Protein AF-A0A7J7LMX8-F1 (afdb_monomer_lite)

InterPro domains:
  IPR012258 Acyl-CoA oxidase [PTHR10909] (3-71)
  IPR029320 Acyl-coenzyme A oxidase, N-terminal [PF14749] (17-71)
  IPR037069 Acyl-CoA dehydrogenase/oxidase, N-terminal domain superfamily [G3DSA:1.10.540.10] (17-72)

Sequence (72 aa):
MEEVDHLADERSKAQFDVKAMKIVWAGSKQQLDVSEQIARLISSDPGFCKDNRTTLSRKDLFKSTLRKVAHA

Foldseek 3Di:
DDPDDPCVVVVVPDPDPVVVVLCVVLVHPVSSVVVVVVVVVLVPDPLNDCPCVVVDDPVRNVVSVVSSVVVD

Organism: NCBI:txid39325

Structure (mmCIF, N/CA/C/O backbone):
data_AF-A0A7J7LMX8-F1
#
_entry.id   AF-A0A7J7LMX8-F1
#
loop_
_atom_site.group_PDB
_atom_site.id
_atom_site.type_symbol
_atom_site.label_atom_id
_atom_site.label_alt_id
_atom_site.label_comp_id
_atom_site.label_asym_id
_atom_site.label_entity_id
_atom_site.label_seq_id
_atom_site.pdbx_PDB_ins_code
_atom_site.Cartn_x
_atom_site.Cartn_y
_atom_site.Cartn_z
_atom_site.occupancy
_atom_site.B_iso_or_equiv
_atom_site.auth_seq_id
_atom_site.auth_comp_id
_atom_site.auth_asym_id
_atom_site.auth_atom_id
_atom_site.pdbx_PDB_model_num
ATOM 1 N N . MET A 1 1 ? -14.359 -14.567 -10.778 1.00 49.59 1 MET A N 1
ATOM 2 C CA . MET A 1 1 ? -14.251 -15.260 -9.481 1.00 49.59 1 MET A CA 1
ATOM 3 C C . MET A 1 1 ? -14.804 -14.281 -8.470 1.00 49.59 1 MET A C 1
ATOM 5 O O . MET A 1 1 ? -14.344 -13.149 -8.476 1.00 49.59 1 MET A O 1
ATOM 9 N N . GLU A 1 2 ? -15.872 -14.632 -7.760 1.00 68.88 2 GLU A N 1
ATOM 10 C CA . GLU A 1 2 ? -16.448 -13.741 -6.744 1.00 68.88 2 GLU A CA 1
ATOM 11 C C . GLU A 1 2 ? -15.392 -13.467 -5.664 1.00 68.88 2 GLU A C 1
ATOM 13 O O . GLU A 1 2 ? -14.676 -14.385 -5.261 1.00 68.88 2 GLU A O 1
ATOM 18 N N . GLU A 1 3 ? -15.256 -12.212 -5.230 1.00 77.88 3 GLU A N 1
ATOM 19 C CA . GLU A 1 3 ? -14.401 -11.844 -4.095 1.00 77.88 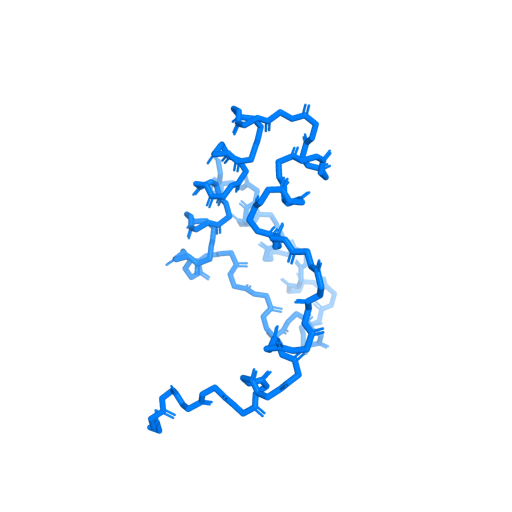3 GLU A CA 1
ATOM 20 C C . GLU A 1 3 ? -15.060 -12.326 -2.798 1.00 77.88 3 GLU A C 1
ATOM 22 O O . GLU A 1 3 ? -15.698 -11.568 -2.070 1.00 77.88 3 GLU A O 1
ATOM 27 N N . VAL A 1 4 ? -14.949 -13.624 -2.527 1.00 90.12 4 VAL A N 1
ATOM 28 C CA . VAL A 1 4 ? -15.398 -14.208 -1.265 1.00 90.12 4 VAL A CA 1
ATOM 29 C C . VAL A 1 4 ? -14.289 -14.035 -0.234 1.00 90.12 4 VAL A C 1
ATOM 31 O O . VAL A 1 4 ? -13.165 -14.507 -0.411 1.00 90.12 4 VAL A O 1
ATOM 34 N N . ASP A 1 5 ? -14.606 -13.362 0.869 1.00 92.62 5 ASP A N 1
ATOM 35 C CA . ASP A 1 5 ? -13.671 -13.194 1.974 1.00 92.62 5 ASP A CA 1
ATOM 36 C C . ASP A 1 5 ? -13.583 -14.464 2.833 1.00 92.62 5 ASP A C 1
ATOM 38 O O . ASP A 1 5 ? -14.261 -14.612 3.849 1.00 92.62 5 ASP A O 1
ATOM 42 N N . HIS A 1 6 ? -12.701 -15.383 2.445 1.00 94.56 6 HIS A N 1
ATOM 43 C CA . HIS A 1 6 ? -12.465 -16.636 3.170 1.00 94.56 6 HIS A CA 1
ATOM 44 C C . HIS A 1 6 ? -11.860 -16.463 4.576 1.00 94.56 6 HIS A C 1
ATOM 46 O O . HIS A 1 6 ? -11.770 -17.435 5.319 1.00 94.56 6 HIS A O 1
ATOM 52 N N . LEU A 1 7 ? -11.426 -15.254 4.951 1.00 95.25 7 LEU A N 1
ATOM 53 C CA . LEU A 1 7 ? -10.848 -14.958 6.267 1.00 95.25 7 LEU A CA 1
ATOM 54 C C . LEU A 1 7 ? -11.824 -14.198 7.184 1.00 95.25 7 LEU A C 1
ATOM 56 O O . LEU A 1 7 ? -11.420 -13.738 8.255 1.00 95.25 7 LEU A O 1
ATOM 60 N N . ALA A 1 8 ? -13.094 -14.059 6.787 1.00 95.19 8 ALA A N 1
ATOM 61 C CA . ALA A 1 8 ? -14.113 -13.352 7.561 1.00 95.19 8 ALA A CA 1
ATOM 62 C C . ALA A 1 8 ? -14.249 -13.897 8.996 1.00 95.19 8 ALA A C 1
ATOM 64 O O . ALA A 1 8 ? -14.228 -13.112 9.946 1.00 95.19 8 ALA A O 1
ATOM 65 N N . ASP A 1 9 ? -14.275 -15.225 9.153 1.00 96.38 9 ASP A N 1
ATOM 66 C CA . ASP A 1 9 ? -14.404 -15.899 10.455 1.00 96.38 9 ASP A CA 1
ATOM 67 C C . ASP A 1 9 ? -13.230 -15.603 11.398 1.00 96.38 9 ASP A C 1
ATOM 69 O O . ASP A 1 9 ? -13.395 -15.521 12.615 1.00 96.38 9 ASP A O 1
ATOM 73 N N . GLU A 1 10 ? -12.023 -15.418 10.858 1.00 97.06 10 GLU A N 1
ATOM 74 C CA . GLU A 1 10 ? -10.864 -15.027 11.663 1.00 97.06 10 GLU A CA 1
ATOM 75 C C . GLU A 1 10 ? -10.937 -13.551 12.059 1.00 97.06 10 GLU A C 1
ATOM 77 O O . GLU A 1 10 ? -10.634 -13.194 13.199 1.00 97.06 10 GLU A O 1
ATOM 82 N N . ARG A 1 11 ? -11.404 -12.678 11.156 1.00 95.25 11 ARG A N 1
ATOM 83 C CA . ARG A 1 11 ? -11.562 -11.246 11.457 1.00 95.25 11 ARG A CA 1
ATOM 84 C C . ARG A 1 11 ? -12.645 -10.985 12.503 1.00 95.25 11 ARG A C 1
ATOM 86 O O . ARG A 1 11 ? -12.483 -10.060 13.298 1.00 95.25 11 ARG A O 1
ATOM 93 N N . SER A 1 12 ? -13.705 -11.795 12.558 1.00 96.06 12 SER A N 1
ATOM 94 C CA . SER A 1 12 ? -14.774 -11.639 13.557 1.00 96.06 12 SER A CA 1
ATOM 95 C C . SER A 1 12 ? -14.349 -11.984 14.984 1.00 96.06 12 SER A C 1
ATOM 97 O O . SER A 1 12 ? -15.016 -11.578 15.930 1.00 96.06 12 SER A O 1
ATOM 99 N N . LYS A 1 13 ? -13.237 -12.707 15.169 1.00 97.75 13 LYS A N 1
ATOM 100 C CA . LYS A 1 13 ? -12.710 -13.050 16.502 1.00 97.75 13 LYS A CA 1
ATOM 101 C C . LYS A 1 13 ? -11.997 -11.878 17.189 1.00 97.75 13 LYS A C 1
ATOM 103 O O . LYS A 1 13 ? -11.601 -12.006 18.346 1.00 97.75 13 LYS A O 1
ATOM 108 N N . ALA A 1 14 ? -11.800 -10.750 16.501 1.00 97.38 14 ALA A N 1
ATOM 109 C CA . ALA A 1 14 ? -11.130 -9.586 17.067 1.00 97.38 14 ALA A CA 1
ATOM 110 C C . ALA A 1 14 ? -11.918 -9.009 18.257 1.00 97.38 14 ALA A C 1
ATOM 112 O O . ALA A 1 14 ? -13.078 -8.629 18.134 1.00 97.38 14 ALA A O 1
ATOM 113 N N . GLN A 1 15 ? -11.258 -8.894 19.411 1.00 98.00 15 GLN A N 1
ATOM 114 C CA . GLN A 1 15 ? -11.831 -8.312 20.635 1.00 98.00 15 GLN A CA 1
ATOM 115 C C . GLN A 1 15 ? -11.612 -6.792 20.739 1.00 98.00 15 GLN A C 1
ATOM 117 O O . GLN A 1 15 ? -11.838 -6.191 21.786 1.00 98.00 15 GLN A O 1
ATOM 122 N N . PHE A 1 16 ? -11.140 -6.162 19.664 1.00 97.12 16 PHE A N 1
ATOM 123 C CA . PHE A 1 16 ? -10.882 -4.729 19.575 1.00 97.12 16 PHE A CA 1
ATOM 124 C C . PHE A 1 16 ? -11.277 -4.213 18.190 1.00 97.12 16 PHE A C 1
ATOM 126 O O . PHE A 1 16 ? -11.295 -4.967 17.215 1.00 97.12 16 PHE A O 1
ATOM 133 N N . ASP A 1 17 ? -11.550 -2.912 18.084 1.00 96.69 17 ASP A N 1
ATOM 134 C CA . ASP A 1 17 ? -11.803 -2.287 16.787 1.00 96.69 17 ASP A CA 1
ATOM 135 C C . ASP A 1 17 ? -10.492 -2.115 16.005 1.00 96.69 17 ASP A C 1
ATOM 137 O O . ASP A 1 17 ? -9.649 -1.263 16.307 1.00 96.69 17 ASP A O 1
ATOM 141 N N . VAL A 1 18 ? -10.336 -2.920 14.955 1.00 97.19 18 VAL A N 1
ATOM 142 C CA . VAL A 1 18 ? -9.185 -2.866 14.049 1.00 97.19 18 VAL A CA 1
ATOM 143 C C . VAL A 1 18 ? -9.063 -1.493 13.373 1.00 97.19 18 VAL A C 1
ATOM 145 O O . VAL A 1 18 ? -7.945 -1.054 13.100 1.00 97.19 18 VAL A O 1
ATOM 148 N N . LYS A 1 19 ? -10.168 -0.771 13.128 1.00 95.62 19 LYS A N 1
ATOM 149 C CA . LYS A 1 19 ? -10.119 0.575 12.526 1.00 95.62 19 LYS A CA 1
ATOM 150 C C . LYS A 1 19 ? -9.494 1.588 13.480 1.00 95.62 19 LYS A C 1
ATOM 152 O O . LYS A 1 19 ? -8.615 2.339 13.062 1.00 95.62 19 LYS A O 1
ATOM 157 N N . ALA A 1 20 ? -9.884 1.572 14.753 1.00 96.00 20 ALA A N 1
ATOM 158 C CA . ALA A 1 20 ? -9.239 2.386 15.780 1.00 96.00 20 ALA A CA 1
ATOM 159 C C . ALA A 1 20 ? -7.751 2.023 15.929 1.00 96.00 20 ALA A C 1
ATOM 161 O O . ALA A 1 20 ? -6.897 2.908 15.990 1.00 96.00 20 ALA A O 1
ATOM 162 N N . MET A 1 21 ? -7.419 0.728 15.888 1.00 97.50 21 MET A N 1
ATOM 163 C CA . MET A 1 21 ? -6.031 0.262 15.974 1.00 97.50 21 MET A CA 1
ATOM 164 C C . MET A 1 21 ? -5.155 0.761 14.814 1.00 97.50 21 MET A C 1
ATOM 166 O O . MET A 1 21 ? -3.998 1.115 15.029 1.00 97.50 21 MET A O 1
ATOM 170 N N . LYS A 1 22 ? -5.690 0.863 13.588 1.00 97.31 22 LYS A N 1
ATOM 171 C CA . LYS A 1 22 ? -4.949 1.431 12.445 1.00 97.31 22 LYS A CA 1
ATOM 172 C C . LYS A 1 22 ? -4.495 2.873 12.685 1.00 97.31 22 LYS A C 1
ATOM 174 O O . LYS A 1 22 ? -3.417 3.246 12.233 1.00 97.31 22 LYS A O 1
ATOM 179 N N . ILE A 1 23 ? -5.294 3.672 13.395 1.00 97.06 23 ILE A N 1
ATOM 180 C CA . ILE A 1 23 ? -4.940 5.057 13.736 1.00 97.06 23 ILE A CA 1
ATOM 181 C C . ILE A 1 23 ? -3.772 5.068 14.725 1.00 97.06 23 ILE A C 1
ATOM 183 O O . ILE A 1 23 ? -2.819 5.819 14.532 1.00 97.06 23 ILE A O 1
ATOM 187 N N . VAL A 1 24 ? -3.826 4.205 15.746 1.00 97.38 24 VAL A N 1
ATOM 188 C CA . VAL A 1 24 ? -2.741 4.044 16.727 1.00 97.38 24 VAL A CA 1
ATOM 189 C C . VAL A 1 24 ? -1.451 3.610 16.032 1.00 97.38 24 VAL A C 1
ATOM 191 O O . VAL A 1 24 ? -0.400 4.193 16.277 1.00 97.38 24 VAL A O 1
ATOM 194 N N . TRP A 1 25 ? -1.537 2.646 15.112 1.00 97.00 25 TRP A N 1
ATOM 195 C CA . TRP A 1 25 ? -0.399 2.182 14.317 1.00 97.00 25 TRP A CA 1
ATOM 196 C C . TRP A 1 25 ? 0.212 3.286 13.448 1.00 97.00 25 TRP A C 1
ATOM 198 O O . TRP A 1 25 ? 1.430 3.433 13.391 1.00 97.00 25 TRP A O 1
ATOM 208 N N . ALA A 1 26 ? -0.628 4.069 12.768 1.00 95.75 26 ALA A N 1
ATOM 209 C CA . ALA A 1 26 ? -0.169 5.157 11.912 1.00 95.75 26 ALA A CA 1
ATOM 210 C C . ALA A 1 26 ? 0.391 6.355 12.700 1.00 95.75 26 ALA A C 1
ATOM 212 O O . ALA A 1 26 ? 1.033 7.213 12.101 1.00 95.75 26 ALA A O 1
ATOM 213 N N . GLY A 1 27 ? 0.136 6.434 14.011 1.00 95.62 27 GLY A N 1
ATOM 214 C CA . GLY A 1 27 ? 0.532 7.535 14.894 1.00 95.62 27 GLY A CA 1
ATOM 215 C C . GLY A 1 27 ? -0.465 8.697 14.928 1.00 95.62 27 GLY A C 1
ATOM 216 O O . GLY A 1 27 ? -0.558 9.408 15.926 1.00 95.62 27 GLY A O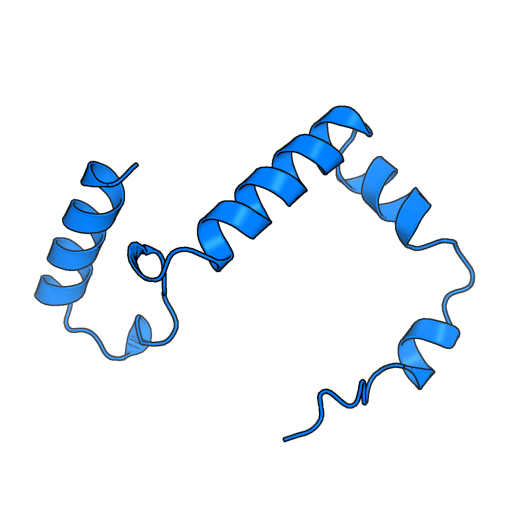 1
ATOM 217 N N . SER A 1 28 ? -1.260 8.877 13.874 1.00 95.81 28 SER A N 1
ATOM 218 C CA . SER A 1 28 ? -2.361 9.839 13.829 1.00 95.81 28 SER A CA 1
ATOM 219 C C . SER A 1 28 ? -3.353 9.492 12.722 1.00 95.81 28 SER A C 1
ATOM 221 O O . SER A 1 28 ? -3.037 8.773 11.771 1.00 95.81 28 SER A O 1
ATOM 223 N N . LYS A 1 29 ? -4.564 10.057 12.807 1.00 96.12 29 LYS A N 1
ATOM 224 C CA . LYS A 1 29 ? -5.577 9.891 11.756 1.00 96.12 29 LYS A CA 1
ATOM 225 C C . LYS A 1 29 ? -5.116 10.498 10.427 1.00 96.12 29 LYS A C 1
ATOM 227 O O . LYS A 1 29 ? -5.255 9.862 9.392 1.00 96.12 29 LYS A O 1
ATOM 232 N N . GLN A 1 30 ? -4.494 11.677 10.469 1.00 97.31 30 GLN A N 1
ATOM 233 C CA . GLN A 1 30 ? -3.971 12.343 9.275 1.00 97.31 30 GLN A CA 1
ATOM 234 C C . GLN A 1 30 ? -2.918 11.487 8.552 1.00 97.31 30 GLN A C 1
ATOM 236 O O . GLN A 1 30 ? -2.949 11.383 7.329 1.00 97.31 30 GLN A O 1
ATOM 241 N N . GLN A 1 31 ? -2.000 10.852 9.290 1.00 96.81 31 GLN A N 1
ATOM 242 C CA . GLN A 1 31 ? -0.996 9.966 8.692 1.00 96.81 31 GLN A CA 1
ATOM 243 C C . GLN A 1 31 ? -1.625 8.720 8.066 1.00 96.81 31 GLN A C 1
ATOM 245 O O . GLN A 1 31 ? -1.191 8.305 6.990 1.00 96.81 31 GLN A O 1
ATOM 250 N N . LEU A 1 32 ? -2.654 8.147 8.700 1.00 97.56 32 LEU A N 1
ATOM 251 C CA . LEU A 1 32 ? -3.391 7.022 8.131 1.00 97.56 32 LEU A CA 1
ATOM 252 C C . LEU A 1 32 ? -4.079 7.421 6.821 1.00 97.56 32 LEU A C 1
ATOM 254 O O . LEU A 1 32 ? -3.899 6.735 5.820 1.00 97.56 32 LEU A O 1
ATOM 258 N N . ASP A 1 33 ? -4.802 8.541 6.814 1.00 97.44 33 ASP A N 1
ATOM 259 C CA . ASP A 1 33 ? -5.567 9.001 5.650 1.00 97.44 33 ASP A CA 1
ATOM 260 C C . ASP A 1 33 ? -4.648 9.270 4.443 1.00 97.44 33 ASP A C 1
ATOM 262 O O . ASP A 1 33 ? -4.913 8.786 3.339 1.00 97.44 33 ASP A O 1
ATOM 266 N N . VAL A 1 34 ? -3.522 9.966 4.659 1.00 97.81 34 VAL A N 1
ATOM 267 C CA . VAL A 1 34 ? -2.523 10.230 3.606 1.00 97.81 34 VAL A CA 1
ATOM 268 C C . VAL A 1 34 ? -1.892 8.927 3.112 1.00 97.81 34 VAL A C 1
ATOM 270 O O . VAL A 1 34 ? -1.797 8.705 1.905 1.00 97.81 34 VAL A O 1
ATOM 273 N N . SER A 1 35 ? -1.488 8.041 4.026 1.00 97.44 35 SER A N 1
ATOM 274 C CA . SER A 1 35 ? -0.876 6.757 3.671 1.00 97.44 35 SER A CA 1
ATOM 275 C C . SER A 1 35 ? -1.833 5.873 2.868 1.00 97.44 35 SER A C 1
ATOM 277 O O . SER A 1 35 ? -1.451 5.338 1.828 1.00 97.44 35 SER A O 1
ATOM 279 N N . GLU A 1 36 ? -3.101 5.770 3.280 1.00 97.00 36 GLU A N 1
ATOM 280 C CA . GLU A 1 36 ? -4.111 5.000 2.552 1.00 97.00 36 GLU A CA 1
ATOM 281 C C . GLU A 1 36 ? -4.417 5.597 1.174 1.00 97.00 36 GLU A C 1
ATOM 283 O O . GLU A 1 36 ? -4.603 4.849 0.212 1.00 97.00 36 GLU A O 1
ATOM 288 N N . GLN A 1 37 ? -4.465 6.927 1.049 1.00 97.31 37 GLN A N 1
ATOM 289 C CA . GLN A 1 37 ? -4.670 7.587 -0.240 1.00 97.31 37 GLN A CA 1
ATOM 290 C C . GLN A 1 37 ? -3.521 7.289 -1.212 1.00 97.31 37 GLN A C 1
ATOM 292 O O . GLN A 1 37 ? -3.777 6.879 -2.346 1.00 97.31 37 GLN A O 1
ATOM 297 N N . ILE A 1 38 ? -2.270 7.442 -0.771 1.00 96.69 38 ILE A N 1
ATOM 298 C CA . ILE A 1 38 ? -1.091 7.154 -1.598 1.00 96.69 38 ILE A CA 1
ATOM 299 C C . ILE A 1 38 ? -0.997 5.657 -1.918 1.00 96.69 38 ILE A C 1
ATOM 301 O O . ILE A 1 38 ? -0.709 5.293 -3.056 1.00 96.69 38 ILE A O 1
ATOM 305 N N . ALA A 1 39 ? -1.305 4.777 -0.961 1.00 96.69 39 ALA A N 1
ATOM 306 C CA . ALA A 1 39 ? -1.331 3.334 -1.192 1.00 96.69 39 ALA A CA 1
ATOM 307 C C . ALA A 1 39 ? -2.360 2.945 -2.265 1.00 96.69 39 ALA A C 1
ATOM 309 O O . ALA A 1 39 ? -2.027 2.184 -3.176 1.00 96.69 39 ALA A O 1
ATOM 310 N N . ARG A 1 40 ? -3.579 3.505 -2.202 1.00 96.50 40 ARG A N 1
ATOM 311 C CA . ARG A 1 40 ? -4.615 3.298 -3.226 1.00 96.50 40 ARG A CA 1
ATOM 312 C C . ARG A 1 40 ? -4.149 3.799 -4.594 1.00 96.50 40 ARG A C 1
ATOM 314 O O . ARG A 1 40 ? -4.242 3.044 -5.560 1.00 96.50 40 ARG A O 1
ATOM 321 N N . LEU A 1 41 ? -3.572 5.002 -4.659 1.00 95.62 41 LEU A N 1
ATOM 322 C CA . LEU A 1 41 ? -3.039 5.582 -5.897 1.00 95.62 41 LEU A CA 1
ATOM 323 C C . LEU A 1 41 ? -1.988 4.668 -6.545 1.00 95.62 41 LEU A C 1
ATOM 325 O O . LEU A 1 41 ? -2.138 4.281 -7.702 1.00 95.62 41 LEU A O 1
ATOM 329 N N . ILE A 1 42 ? -0.979 4.247 -5.777 1.00 95.69 42 ILE A N 1
ATOM 330 C CA . ILE A 1 42 ? 0.086 3.360 -6.265 1.00 95.69 42 ILE A CA 1
ATOM 331 C C . ILE A 1 42 ? -0.480 2.004 -6.705 1.00 95.69 42 ILE A C 1
ATOM 333 O O . ILE A 1 42 ? -0.045 1.468 -7.718 1.00 95.69 42 ILE A O 1
ATOM 337 N N . SER A 1 43 ? -1.445 1.442 -5.967 1.00 95.31 43 SER A N 1
ATOM 338 C CA . SER A 1 43 ? -2.046 0.146 -6.318 1.00 95.31 43 SER A CA 1
ATOM 339 C C . SER A 1 43 ? -2.873 0.189 -7.603 1.00 95.31 43 SER A C 1
ATOM 341 O O . SER A 1 43 ? -2.948 -0.811 -8.311 1.00 95.31 43 SER A O 1
ATOM 343 N N . SER A 1 44 ? -3.475 1.342 -7.909 1.00 94.75 44 SER A N 1
ATOM 344 C CA . SER A 1 44 ? -4.291 1.530 -9.109 1.00 94.75 44 SER A CA 1
ATOM 345 C C . SER A 1 44 ? -3.473 1.770 -10.378 1.00 94.75 44 SER A C 1
ATOM 347 O O . SER A 1 44 ? -4.000 1.595 -11.473 1.00 94.75 44 SER A O 1
ATOM 349 N N . ASP A 1 45 ? -2.200 2.154 -10.248 1.00 95.00 45 ASP A N 1
ATOM 350 C CA . ASP A 1 45 ? -1.327 2.465 -11.376 1.00 95.00 45 ASP A CA 1
ATOM 351 C C . ASP A 1 45 ? -0.514 1.224 -11.812 1.00 95.00 45 ASP A C 1
ATOM 353 O O . ASP A 1 45 ? 0.380 0.765 -11.085 1.00 95.00 45 ASP A O 1
ATOM 357 N N . PRO A 1 46 ? -0.753 0.685 -13.025 1.00 93.50 46 PRO A N 1
ATOM 358 C CA . PRO A 1 46 ? -0.011 -0.463 -13.542 1.00 93.50 46 PRO A CA 1
ATOM 359 C C . PRO A 1 46 ? 1.501 -0.222 -13.649 1.00 93.50 46 PRO A C 1
ATOM 361 O O . PRO A 1 46 ? 2.279 -1.178 -13.586 1.00 93.50 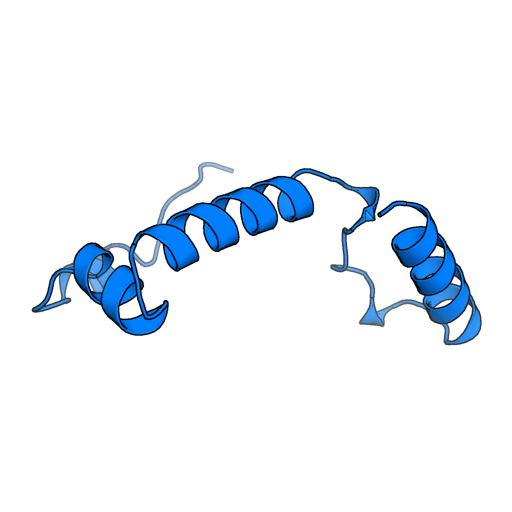46 PRO A O 1
ATOM 364 N N . GLY A 1 47 ? 1.942 1.035 -13.775 1.00 92.44 47 GLY A N 1
ATOM 365 C CA . GLY A 1 47 ? 3.349 1.426 -13.818 1.00 92.44 47 GLY A CA 1
ATOM 366 C C . GLY A 1 47 ? 4.123 1.019 -12.564 1.0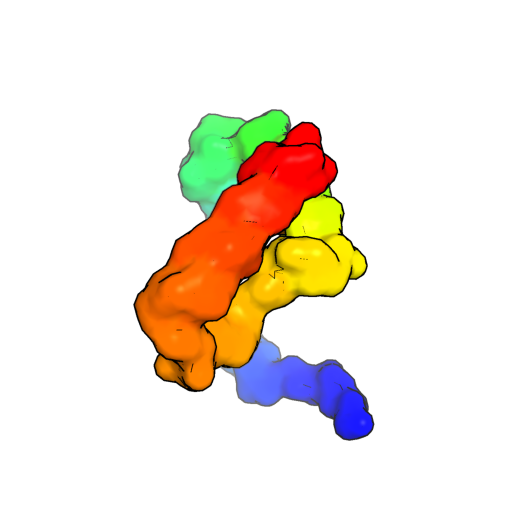0 92.44 47 GLY A C 1
ATOM 367 O O . GLY A 1 47 ? 5.316 0.712 -12.650 1.00 92.44 47 GLY A O 1
ATOM 368 N N . PHE A 1 48 ? 3.452 0.906 -11.413 1.00 94.88 48 PHE A N 1
ATOM 369 C CA . PHE A 1 48 ? 4.064 0.461 -10.162 1.00 94.88 48 PHE A CA 1
ATOM 370 C C . PHE A 1 48 ? 3.923 -1.044 -9.885 1.00 94.88 48 PHE A C 1
ATOM 372 O O . PHE A 1 48 ? 4.593 -1.530 -8.964 1.00 94.88 48 PHE A O 1
ATOM 379 N N . CYS A 1 49 ? 3.194 -1.806 -10.714 1.00 92.94 49 CYS A N 1
ATOM 380 C CA . CYS A 1 49 ? 3.001 -3.255 -10.559 1.00 92.94 49 CYS A CA 1
ATOM 381 C C . CYS A 1 49 ? 4.332 -4.002 -10.354 1.00 92.94 49 CYS A C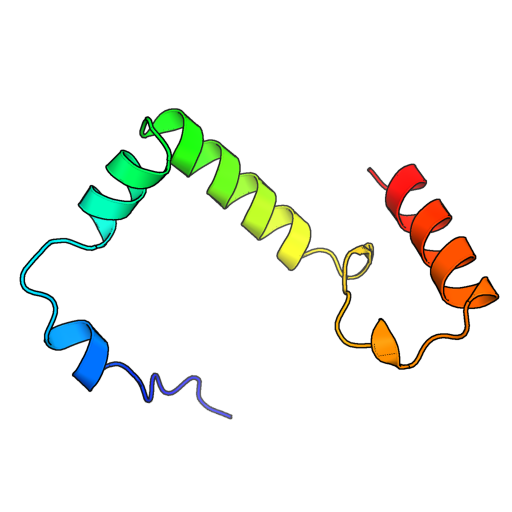 1
ATOM 383 O O . CYS A 1 49 ? 5.347 -3.719 -11.005 1.00 92.94 49 CYS A O 1
ATOM 385 N N . LYS A 1 50 ? 4.360 -4.927 -9.389 1.00 93.69 50 LYS A N 1
ATOM 386 C CA . LYS A 1 50 ? 5.580 -5.622 -8.940 1.00 93.69 50 LYS A CA 1
ATOM 387 C C . LYS A 1 50 ? 5.444 -7.144 -8.873 1.00 93.69 50 LYS A C 1
ATOM 389 O O . LYS A 1 50 ? 6.364 -7.793 -8.381 1.00 93.69 50 LYS A O 1
ATOM 394 N N . ASP A 1 51 ? 4.351 -7.706 -9.374 1.00 93.75 51 ASP A N 1
ATOM 395 C CA . ASP A 1 51 ? 4.028 -9.129 -9.206 1.00 93.75 51 ASP A CA 1
ATOM 396 C C . ASP A 1 51 ? 5.020 -10.043 -9.936 1.00 93.75 51 ASP A C 1
ATOM 398 O O . ASP A 1 51 ? 5.375 -11.110 -9.446 1.00 93.75 51 ASP A O 1
ATOM 402 N N . ASN A 1 52 ? 5.567 -9.582 -11.064 1.00 92.81 52 ASN A N 1
ATOM 403 C CA . ASN A 1 52 ? 6.579 -10.294 -11.848 1.00 92.81 52 ASN A CA 1
ATOM 404 C C . ASN A 1 52 ? 8.028 -9.930 -11.472 1.00 92.81 52 ASN A C 1
ATOM 406 O O . ASN A 1 52 ? 8.964 -10.270 -12.193 1.00 92.81 52 ASN A O 1
ATOM 410 N N . ARG A 1 53 ? 8.263 -9.216 -10.362 1.00 93.62 53 ARG A N 1
ATOM 411 C CA . ARG A 1 53 ? 9.601 -8.699 -10.021 1.00 93.62 53 ARG A CA 1
ATOM 412 C C . ARG A 1 53 ? 10.663 -9.799 -9.927 1.00 93.62 53 ARG A C 1
ATOM 414 O O . ARG A 1 53 ? 11.808 -9.564 -10.303 1.00 93.62 53 ARG A O 1
ATOM 421 N N . THR A 1 54 ? 10.297 -10.970 -9.413 1.00 95.12 54 THR A N 1
ATOM 422 C CA . THR A 1 54 ? 11.205 -12.110 -9.210 1.00 95.12 54 THR A CA 1
ATOM 423 C C . THR A 1 54 ? 11.537 -12.860 -10.499 1.00 95.12 54 THR A C 1
ATOM 425 O O . THR A 1 54 ? 12.499 -13.621 -10.511 1.00 95.12 54 THR A O 1
ATOM 428 N N . THR A 1 55 ? 10.796 -12.631 -11.588 1.00 95.88 55 THR A N 1
ATOM 429 C CA . THR A 1 55 ? 11.037 -13.279 -12.887 1.00 95.88 55 THR A CA 1
ATOM 430 C C . THR A 1 55 ? 11.900 -12.430 -13.825 1.00 95.88 55 THR A C 1
ATOM 432 O O . THR A 1 55 ? 12.249 -12.882 -14.912 1.00 95.88 55 THR A O 1
ATOM 435 N N . LEU A 1 56 ? 12.234 -11.191 -13.444 1.00 96.00 56 LEU A N 1
ATOM 436 C CA . LEU A 1 56 ? 13.034 -10.279 -14.264 1.00 96.00 56 LEU A CA 1
ATOM 437 C C . LEU A 1 56 ? 14.535 -10.535 -14.105 1.00 96.00 56 LEU A C 1
ATOM 439 O O . LEU A 1 56 ? 15.038 -10.746 -13.000 1.00 96.00 56 LEU A O 1
ATOM 443 N N . SER A 1 57 ? 15.281 -10.408 -15.206 1.00 97.38 57 SER A N 1
ATOM 444 C CA . SER A 1 57 ? 16.743 -10.360 -15.149 1.00 97.38 57 SER A CA 1
ATOM 445 C C . SER A 1 57 ? 17.219 -9.102 -14.407 1.00 97.38 57 SER A C 1
ATOM 447 O O . SER A 1 57 ? 16.509 -8.096 -14.322 1.00 97.38 57 SER A O 1
ATOM 449 N N . ARG A 1 58 ? 18.468 -9.097 -13.921 1.00 97.81 58 ARG A N 1
ATOM 450 C CA . ARG A 1 58 ? 19.043 -7.926 -13.229 1.00 97.81 58 ARG A CA 1
ATOM 451 C C . ARG A 1 58 ? 18.981 -6.644 -14.072 1.00 97.81 58 ARG A C 1
ATOM 453 O O . ARG A 1 58 ? 18.698 -5.579 -13.526 1.00 97.81 58 ARG A O 1
ATOM 460 N N . LYS A 1 59 ? 19.245 -6.733 -15.383 1.00 98.06 59 LYS A N 1
ATOM 461 C CA . LYS A 1 59 ? 19.223 -5.572 -16.294 1.00 98.06 59 LYS A CA 1
ATOM 462 C C . LYS A 1 59 ? 17.802 -5.040 -16.482 1.00 98.06 59 LYS A C 1
ATOM 464 O O . LYS A 1 59 ? 17.595 -3.828 -16.430 1.00 98.06 59 LYS A O 1
ATOM 469 N N . ASP A 1 60 ? 16.832 -5.935 -16.636 1.00 97.19 60 ASP A N 1
ATOM 470 C CA . ASP A 1 60 ? 15.430 -5.557 -16.834 1.00 97.19 60 ASP A CA 1
ATOM 471 C C . ASP A 1 60 ? 14.815 -4.979 -15.562 1.00 97.19 60 ASP A C 1
ATOM 473 O O . ASP A 1 60 ? 14.125 -3.961 -15.623 1.00 97.19 60 ASP A O 1
ATOM 477 N N . LEU A 1 61 ? 15.138 -5.555 -14.400 1.00 97.50 61 LEU A N 1
ATOM 478 C CA . LEU A 1 61 ? 14.739 -5.017 -13.102 1.00 97.50 61 LEU A CA 1
ATOM 479 C C . LEU A 1 61 ? 15.302 -3.606 -12.887 1.00 97.50 61 LEU A C 1
ATOM 481 O O . LEU A 1 61 ? 14.578 -2.706 -12.455 1.00 97.50 61 LEU A O 1
ATOM 485 N N . PHE A 1 62 ? 16.574 -3.387 -13.226 1.00 97.75 62 PHE A N 1
ATOM 486 C CA . PHE A 1 62 ? 17.197 -2.069 -13.125 1.00 97.75 62 PHE A CA 1
ATOM 487 C C . PHE A 1 62 ? 16.522 -1.051 -14.057 1.00 97.75 62 PHE A C 1
ATOM 489 O O . PHE A 1 62 ? 16.101 0.013 -13.607 1.00 97.75 62 PHE A O 1
ATOM 496 N N . LYS A 1 63 ? 16.309 -1.404 -15.332 1.00 97.38 63 LYS A N 1
ATOM 497 C CA . LYS A 1 63 ? 15.603 -0.547 -16.300 1.00 97.38 63 LYS A CA 1
ATOM 498 C C . LYS A 1 63 ? 14.155 -0.256 -15.883 1.00 97.38 63 LYS A C 1
ATOM 500 O O . LYS A 1 63 ? 13.670 0.852 -16.101 1.00 97.38 63 LYS A O 1
ATOM 505 N N . SER A 1 64 ? 13.454 -1.234 -15.308 1.00 95.50 64 SER A N 1
ATOM 506 C CA . SER A 1 64 ? 12.109 -1.045 -14.750 1.00 95.50 64 SER A CA 1
ATOM 507 C C . SER A 1 64 ? 12.129 -0.078 -13.565 1.00 95.50 64 SER A C 1
ATOM 509 O O . SER A 1 64 ? 11.289 0.813 -13.501 1.00 95.50 64 SER A O 1
ATOM 511 N N . THR A 1 65 ? 13.126 -0.187 -12.684 1.00 96.19 65 THR A N 1
ATOM 512 C CA . THR A 1 65 ? 13.288 0.715 -11.533 1.00 96.19 65 THR A CA 1
ATOM 513 C C . THR A 1 65 ? 13.485 2.159 -11.989 1.00 96.19 65 THR A C 1
ATOM 515 O O . THR A 1 65 ? 12.781 3.040 -11.508 1.00 96.19 65 THR A O 1
ATOM 518 N N . LEU A 1 66 ? 14.359 2.400 -12.975 1.00 97.12 66 LEU A N 1
ATOM 519 C CA . LEU A 1 66 ? 14.558 3.737 -13.550 1.00 97.12 66 LEU A CA 1
ATOM 520 C C . LEU A 1 66 ? 13.263 4.315 -14.138 1.00 97.12 66 LEU A C 1
ATOM 522 O O . LEU A 1 66 ? 12.966 5.486 -13.930 1.00 97.12 66 LEU A O 1
ATOM 526 N N . ARG A 1 67 ? 12.465 3.486 -14.825 1.00 95.31 67 ARG A N 1
ATOM 527 C CA . ARG A 1 67 ? 11.155 3.902 -15.346 1.00 95.31 67 ARG A CA 1
ATOM 528 C C . ARG A 1 67 ? 10.181 4.296 -14.237 1.00 95.31 67 ARG A C 1
ATOM 530 O O . ARG A 1 67 ? 9.526 5.317 -14.371 1.00 95.31 67 ARG A O 1
ATOM 537 N N . LYS A 1 68 ? 10.107 3.523 -13.148 1.00 95.62 68 LYS A N 1
ATOM 538 C CA . LYS A 1 68 ? 9.220 3.827 -12.011 1.00 95.62 68 LYS A CA 1
ATOM 539 C C . LYS A 1 68 ? 9.616 5.112 -11.290 1.00 95.62 68 LYS A C 1
ATOM 541 O O . LYS A 1 68 ? 8.743 5.872 -10.905 1.00 95.62 68 LYS A O 1
ATOM 546 N N . VAL A 1 69 ? 10.918 5.355 -11.126 1.00 95.50 69 VAL A N 1
ATOM 547 C CA . VAL A 1 69 ? 11.424 6.581 -10.488 1.00 95.50 69 VAL A CA 1
ATOM 548 C C . VAL A 1 69 ? 11.127 7.818 -11.335 1.00 95.50 69 VAL A C 1
ATOM 550 O O . VAL A 1 69 ? 10.816 8.851 -10.771 1.00 95.50 69 VAL A O 1
ATOM 553 N N . ALA A 1 70 ? 11.193 7.716 -12.665 1.00 95.25 70 ALA A N 1
ATOM 554 C CA . ALA A 1 70 ? 10.882 8.831 -13.564 1.00 95.25 70 ALA A CA 1
ATOM 555 C C . ALA A 1 70 ? 9.373 9.085 -13.764 1.00 95.25 70 ALA A C 1
ATOM 557 O O . ALA A 1 70 ? 9.007 10.099 -14.349 1.00 95.25 70 ALA A O 1
ATOM 558 N N . HIS A 1 71 ? 8.517 8.142 -13.360 1.00 90.88 71 HIS A N 1
ATOM 559 C CA . HIS A 1 71 ? 7.056 8.242 -13.473 1.00 90.88 71 HIS A CA 1
ATOM 560 C C . HIS A 1 71 ? 6.415 8.959 -12.276 1.00 90.88 71 HIS A C 1
ATOM 562 O O . HIS A 1 71 ? 5.319 9.495 -12.409 1.00 90.88 71 HIS A O 1
ATOM 568 N N . ALA A 1 72 ? 7.091 8.936 -11.124 1.00 71.06 72 ALA A N 1
ATOM 569 C CA . ALA A 1 72 ? 6.708 9.653 -9.909 1.00 71.06 72 ALA A CA 1
ATOM 570 C C . ALA A 1 72 ? 7.138 11.125 -9.972 1.00 71.06 72 ALA A C 1
ATOM 572 O O . ALA A 1 72 ? 6.383 11.963 -9.432 1.00 71.06 72 ALA A O 1
#

Radius of gyration: 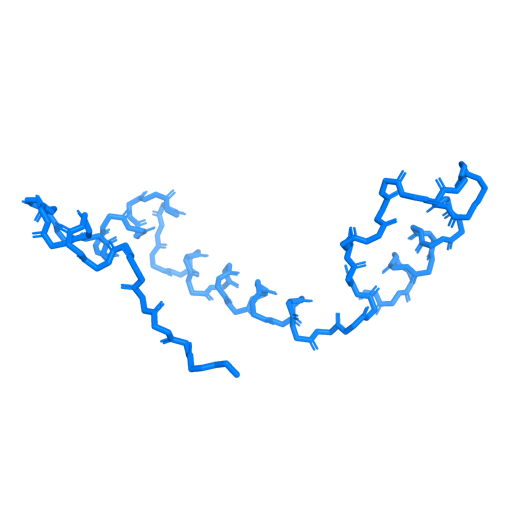17.51 Å; chains: 1; bounding box: 36×29×38 Å

pLDDT: mean 94.29, std 7.29, range [49.59, 98.06]

Secondary structure (DSSP, 8-state):
-----TTHHHHTT-SS-HHHHHHHHHSSHHHHHHHHHHHHHHHH-GGG--TTGGGS-HHHHHHHHHHHHHH-